Protein AF-A0A5C8MQI2-F1 (afdb_monomer)

Foldseek 3Di:
DVVVQVVPPVSVVLVVVLVVLVVVVVVCVVVVHDDDPVSVVVNVVSVVVLCVDPVSVVVVVVVVVVVVVVVVVVVVVCVVVVVVVVVVVD

Sequence (90 aa):
AYEAVRRDETAYRLFTNFRNLQMRLHEKQMTGAEILPEEIEQAQKAMALTQQNEKLAQLMTLEQRMSMVLSDIQQITMKPLEELYRSFAE

Radius of gyration: 18.3 Å; Cα contacts (8 Å, |Δi|>4): 42; chains: 1; bounding box: 58×28×35 Å

Structure (mmCIF, N/CA/C/O backbone):
data_AF-A0A5C8MQI2-F1
#
_entry.id   AF-A0A5C8MQI2-F1
#
loop_
_atom_site.group_PDB
_atom_site.id
_atom_site.type_symbol
_atom_site.label_atom_id
_atom_site.label_alt_id
_atom_site.label_comp_id
_atom_site.label_asym_id
_atom_site.label_entity_id
_atom_site.label_seq_id
_atom_site.pdbx_PDB_ins_code
_atom_site.Cartn_x
_atom_site.Cartn_y
_atom_site.Cartn_z
_atom_site.occupancy
_atom_site.B_iso_or_equiv
_atom_site.auth_seq_id
_atom_site.auth_comp_id
_atom_site.auth_asym_id
_atom_site.auth_atom_id
_atom_site.pdbx_PDB_model_num
ATOM 1 N N . ALA A 1 1 ? -9.663 -6.800 -10.867 1.00 77.25 1 ALA A N 1
ATOM 2 C CA . ALA A 1 1 ? -9.671 -6.802 -9.387 1.00 77.25 1 ALA A CA 1
ATOM 3 C C . ALA A 1 1 ? -10.316 -5.543 -8.808 1.00 77.25 1 ALA A C 1
ATOM 5 O O . ALA A 1 1 ? -11.293 -5.673 -8.086 1.00 77.25 1 ALA A O 1
ATOM 6 N N . TYR A 1 2 ? -9.860 -4.337 -9.172 1.00 79.38 2 TYR A N 1
ATOM 7 C CA . TYR A 1 2 ? -10.404 -3.086 -8.618 1.00 79.38 2 TYR A CA 1
ATOM 8 C C . TYR A 1 2 ? -11.921 -2.914 -8.829 1.00 79.38 2 TYR A C 1
ATOM 10 O O . TYR A 1 2 ? -12.649 -2.621 -7.886 1.00 79.38 2 TYR A O 1
ATOM 18 N N . GLU A 1 3 ? -12.436 -3.189 -10.033 1.00 83.88 3 GLU A N 1
ATOM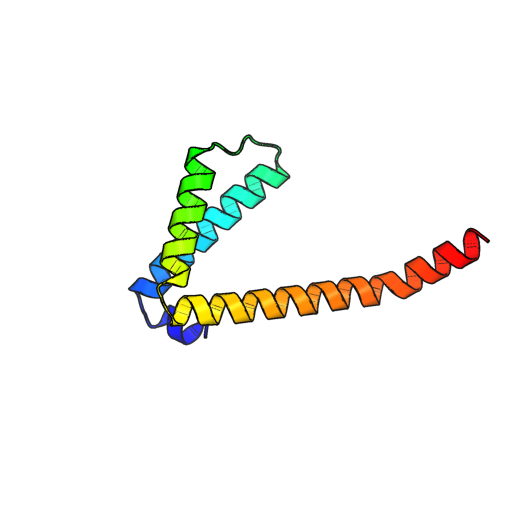 19 C CA . GLU A 1 3 ? -13.887 -3.148 -10.283 1.00 83.88 3 GLU A CA 1
ATOM 20 C C . GLU A 1 3 ? -14.679 -4.168 -9.452 1.00 83.88 3 GLU A C 1
ATOM 22 O O . GLU A 1 3 ? -15.795 -3.879 -9.031 1.00 83.88 3 GLU A O 1
ATOM 27 N N . ALA A 1 4 ? -14.108 -5.347 -9.189 1.00 81.50 4 ALA A N 1
ATOM 28 C CA . ALA A 1 4 ? -14.759 -6.392 -8.400 1.00 81.50 4 ALA A CA 1
ATOM 29 C C . ALA A 1 4 ? -14.869 -6.004 -6.917 1.00 81.50 4 ALA A C 1
ATOM 31 O O . ALA A 1 4 ? -15.869 -6.322 -6.279 1.00 81.50 4 ALA A O 1
ATOM 32 N N . VAL A 1 5 ? -13.873 -5.280 -6.398 1.00 84.56 5 VAL A N 1
ATOM 33 C CA . VAL A 1 5 ? -13.911 -4.662 -5.066 1.00 84.56 5 VAL A CA 1
ATOM 34 C C . VAL A 1 5 ? -14.909 -3.509 -5.041 1.00 84.56 5 VAL A C 1
ATOM 36 O O . VAL A 1 5 ? -15.708 -3.420 -4.125 1.00 84.56 5 VAL A O 1
ATOM 39 N N . ARG A 1 6 ? -14.924 -2.655 -6.070 1.00 83.06 6 ARG A N 1
ATOM 40 C CA . ARG A 1 6 ? -15.825 -1.495 -6.149 1.00 83.06 6 ARG A CA 1
ATOM 41 C C . ARG A 1 6 ? -17.308 -1.870 -6.261 1.00 83.06 6 ARG A C 1
ATOM 43 O O . ARG A 1 6 ? -18.156 -1.108 -5.815 1.00 83.06 6 ARG A O 1
ATOM 50 N N . ARG A 1 7 ? -17.625 -3.020 -6.862 1.00 88.81 7 ARG A N 1
ATOM 51 C CA . ARG A 1 7 ? -18.996 -3.558 -6.948 1.00 88.81 7 ARG A CA 1
ATOM 52 C C . ARG A 1 7 ? -19.469 -4.230 -5.654 1.00 88.81 7 ARG A C 1
ATOM 54 O O . ARG A 1 7 ? -20.651 -4.527 -5.535 1.00 88.81 7 ARG A O 1
ATOM 61 N N . ASP A 1 8 ? -18.567 -4.483 -4.711 1.00 88.94 8 ASP A N 1
ATOM 62 C CA . ASP A 1 8 ? -18.864 -5.066 -3.406 1.00 88.94 8 ASP A CA 1
ATOM 63 C C . ASP A 1 8 ? -18.732 -3.978 -2.339 1.00 88.94 8 ASP A C 1
ATOM 65 O O . ASP A 1 8 ? -17.634 -3.562 -1.979 1.00 88.94 8 ASP A O 1
ATOM 69 N N . GLU A 1 9 ? -19.863 -3.487 -1.840 1.00 88.62 9 GLU A N 1
ATOM 70 C CA . GLU A 1 9 ? -19.894 -2.3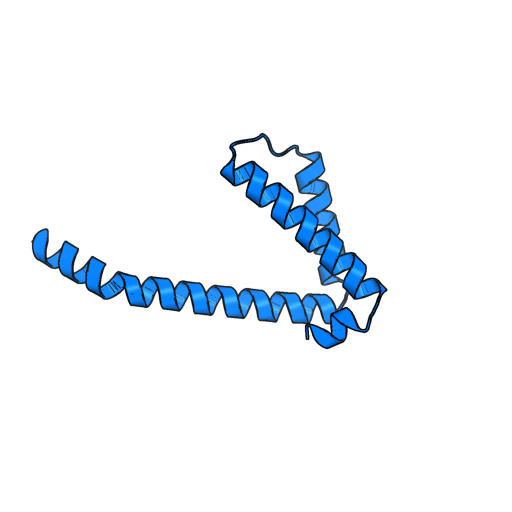43 -0.924 1.00 88.62 9 GLU A CA 1
ATOM 71 C C . GLU A 1 9 ? -19.113 -2.603 0.375 1.00 88.62 9 GLU A C 1
ATOM 73 O O . GLU A 1 9 ? -18.465 -1.703 0.917 1.00 88.62 9 GLU A O 1
ATOM 78 N N . THR A 1 10 ? -19.099 -3.853 0.846 1.00 87.94 10 THR A N 1
ATOM 79 C CA . THR A 1 10 ? -18.360 -4.237 2.054 1.00 87.94 10 THR A CA 1
ATOM 80 C C . THR A 1 10 ? -16.861 -4.247 1.784 1.00 87.94 10 THR A C 1
ATOM 82 O O . THR A 1 10 ? -16.095 -3.638 2.536 1.00 87.94 10 THR A O 1
ATOM 85 N N . ALA A 1 11 ? -16.435 -4.870 0.682 1.00 87.94 11 ALA A N 1
ATOM 86 C CA . ALA A 1 11 ? -15.032 -4.875 0.282 1.00 87.94 11 ALA A CA 1
ATOM 87 C C . ALA A 1 11 ? -14.522 -3.449 0.010 1.00 87.94 11 ALA A C 1
ATOM 89 O O . ALA A 1 11 ? -13.449 -3.073 0.476 1.00 87.94 11 ALA A O 1
ATOM 90 N N . TYR A 1 12 ? -15.313 -2.623 -0.678 1.00 89.12 12 TYR A N 1
ATOM 91 C CA . TYR A 1 12 ? -14.960 -1.241 -0.989 1.00 89.12 12 TYR A CA 1
ATOM 92 C C . TYR A 1 12 ? -14.799 -0.370 0.263 1.00 89.12 12 TYR A C 1
ATOM 94 O O . TYR A 1 12 ? -13.865 0.434 0.342 1.00 89.12 12 TYR A O 1
ATOM 102 N N . ARG A 1 13 ? -15.666 -0.543 1.270 1.00 89.88 13 ARG A N 1
ATOM 103 C CA . ARG A 1 13 ? -15.531 0.151 2.561 1.00 89.88 13 ARG A CA 1
ATOM 104 C C . ARG A 1 13 ? -14.264 -0.269 3.302 1.00 89.88 13 ARG A C 1
ATOM 106 O O . ARG A 1 13 ? -13.530 0.602 3.765 1.00 89.88 13 ARG A O 1
ATOM 113 N N . LEU A 1 14 ? -13.985 -1.572 3.385 1.00 88.81 14 LEU A N 1
ATOM 114 C CA . LEU A 1 14 ? -12.762 -2.089 4.012 1.00 88.81 14 LEU A CA 1
ATOM 115 C C . LEU A 1 14 ? -11.506 -1.557 3.310 1.00 88.81 14 LEU A C 1
ATOM 117 O O . LEU A 1 14 ? -10.615 -1.025 3.969 1.00 88.81 14 LEU A O 1
ATOM 121 N N . PHE A 1 15 ? -11.487 -1.603 1.976 1.00 87.69 15 PHE A N 1
ATOM 122 C CA . PHE A 1 15 ? -10.404 -1.060 1.158 1.00 87.69 15 PHE A CA 1
ATOM 123 C C . PHE A 1 15 ? -10.187 0.435 1.394 1.00 87.69 15 PHE A C 1
ATOM 125 O O . PHE A 1 15 ? -9.062 0.881 1.608 1.00 87.69 15 PHE A O 1
ATOM 132 N N . THR A 1 16 ? -11.265 1.222 1.385 1.00 88.44 16 THR A N 1
ATOM 133 C CA . THR A 1 16 ? -11.190 2.676 1.572 1.00 88.44 16 THR A CA 1
ATOM 134 C C . THR A 1 16 ? -10.658 3.028 2.960 1.00 88.44 16 THR A C 1
ATOM 136 O O . THR A 1 16 ? -9.803 3.905 3.087 1.00 88.44 16 THR A O 1
ATOM 139 N N . ASN A 1 17 ? -11.111 2.315 3.995 1.00 89.38 17 ASN A N 1
ATOM 140 C CA . ASN A 1 17 ? -10.625 2.494 5.362 1.00 89.38 17 ASN A CA 1
ATOM 141 C C . ASN A 1 17 ? -9.131 2.174 5.473 1.00 89.38 17 ASN A C 1
ATOM 143 O O . ASN A 1 17 ? -8.379 2.969 6.039 1.00 89.38 17 ASN A O 1
ATOM 147 N N . PHE A 1 18 ? -8.699 1.052 4.892 1.00 87.62 18 PHE A N 1
ATOM 148 C CA . PHE A 1 18 ? -7.293 0.664 4.849 1.00 87.62 18 PHE A CA 1
ATOM 149 C C . PHE A 1 18 ? -6.441 1.711 4.118 1.00 87.62 18 PHE A C 1
ATOM 151 O O . PHE A 1 18 ? -5.457 2.194 4.675 1.00 87.62 18 PHE A O 1
ATOM 158 N N . ARG A 1 19 ? -6.864 2.151 2.926 1.00 87.19 19 ARG A N 1
ATOM 159 C CA . ARG A 1 19 ? -6.175 3.187 2.140 1.00 87.19 19 ARG A CA 1
ATOM 160 C C . ARG A 1 19 ? -6.026 4.495 2.918 1.00 87.19 19 ARG A C 1
ATOM 162 O O . ARG A 1 19 ? -4.945 5.072 2.953 1.00 87.19 19 ARG A O 1
ATOM 169 N N . ASN A 1 20 ? -7.098 4.966 3.553 1.00 90.06 20 ASN A N 1
ATOM 170 C CA . ASN A 1 20 ? -7.073 6.211 4.322 1.00 90.06 20 ASN A CA 1
ATOM 171 C C . ASN A 1 20 ? -6.157 6.112 5.546 1.00 90.06 20 ASN A C 1
ATOM 173 O O . ASN A 1 20 ? -5.494 7.083 5.903 1.00 90.06 20 ASN A O 1
ATOM 177 N N . LEU A 1 21 ? -6.110 4.950 6.199 1.00 89.31 21 LEU A N 1
ATOM 178 C CA . LEU A 1 21 ? -5.175 4.701 7.290 1.00 89.31 21 LEU A CA 1
ATOM 179 C C . LEU A 1 21 ? -3.726 4.697 6.796 1.00 89.31 21 LEU A C 1
ATOM 181 O O . LEU A 1 21 ? -2.886 5.358 7.399 1.00 89.31 21 LEU A O 1
ATOM 185 N N . GLN A 1 22 ? -3.451 4.036 5.669 1.00 84.75 22 GLN A N 1
ATOM 186 C CA . GLN A 1 22 ? -2.114 4.015 5.081 1.00 84.75 22 GLN A CA 1
ATOM 187 C C . GLN A 1 22 ? -1.630 5.419 4.693 1.00 84.75 22 GLN A C 1
ATOM 189 O O . GLN A 1 22 ? -0.497 5.774 5.003 1.00 84.75 22 GLN A O 1
ATOM 194 N N . MET A 1 23 ? -2.496 6.239 4.082 1.00 89.00 23 MET A N 1
ATOM 195 C CA . MET A 1 23 ? -2.165 7.627 3.733 1.00 89.00 23 MET A CA 1
ATOM 196 C C . MET A 1 23 ? -1.836 8.465 4.970 1.00 89.00 23 MET A C 1
ATOM 198 O O . MET A 1 23 ? -0.826 9.159 4.969 1.00 89.00 23 MET A O 1
ATOM 202 N N . ARG A 1 24 ? -2.636 8.359 6.041 1.00 89.75 24 ARG A N 1
ATOM 203 C CA . ARG A 1 24 ? -2.369 9.074 7.301 1.00 89.75 24 ARG A CA 1
ATOM 204 C C . ARG A 1 24 ? -1.030 8.673 7.916 1.00 89.75 24 ARG A C 1
ATOM 206 O O . ARG A 1 24 ? -0.284 9.536 8.361 1.00 89.75 24 ARG A O 1
ATOM 213 N N . LEU A 1 25 ? -0.713 7.377 7.931 1.00 88.62 25 LEU A N 1
ATOM 214 C CA . LEU A 1 25 ? 0.570 6.890 8.445 1.00 88.62 25 LEU A CA 1
ATOM 215 C C . LEU A 1 25 ? 1.744 7.379 7.595 1.00 88.62 25 LEU A C 1
ATOM 217 O O . LEU A 1 25 ? 2.760 7.803 8.138 1.00 88.62 25 LEU A O 1
ATOM 221 N N . HIS A 1 26 ? 1.591 7.366 6.271 1.00 86.44 26 HIS A N 1
ATOM 222 C CA . HIS A 1 26 ? 2.611 7.862 5.356 1.00 86.44 26 HIS A CA 1
ATOM 223 C C . HIS A 1 26 ? 2.848 9.369 5.517 1.00 86.44 26 HIS A C 1
ATOM 225 O O . HIS A 1 26 ? 3.990 9.812 5.588 1.00 86.44 26 HIS A O 1
ATOM 231 N N . GLU A 1 27 ? 1.780 10.158 5.645 1.00 89.44 27 GLU A N 1
ATOM 232 C CA . GLU A 1 27 ? 1.861 11.594 5.917 1.00 89.44 27 GLU A CA 1
ATOM 233 C C . GLU A 1 27 ? 2.558 11.876 7.253 1.00 89.44 27 GLU A C 1
ATOM 235 O O . GLU A 1 27 ? 3.444 12.728 7.322 1.00 89.44 27 GLU A O 1
ATOM 240 N N . LYS A 1 28 ? 2.231 11.121 8.309 1.00 91.25 28 LYS A N 1
ATOM 241 C CA . LYS A 1 28 ? 2.922 11.223 9.602 1.00 91.25 28 LYS A CA 1
ATOM 242 C C . LYS A 1 28 ? 4.411 10.911 9.484 1.00 91.25 28 LYS A C 1
ATOM 244 O O . LYS A 1 28 ? 5.232 11.662 9.999 1.00 91.25 28 LYS A O 1
ATOM 249 N N . GLN A 1 29 ? 4.763 9.861 8.744 1.00 84.88 29 GLN A N 1
ATOM 250 C CA . GLN A 1 29 ? 6.156 9.502 8.495 1.00 84.88 29 GLN A CA 1
ATOM 251 C C . GLN A 1 29 ? 6.906 10.604 7.725 1.00 84.88 29 GLN A C 1
ATOM 253 O O . GLN A 1 29 ? 8.049 10.904 8.058 1.00 84.88 29 GLN A O 1
ATOM 258 N N . MET A 1 30 ? 6.264 11.241 6.739 1.00 89.56 30 MET A N 1
ATOM 259 C CA . MET A 1 30 ? 6.847 12.354 5.976 1.00 89.56 30 MET A CA 1
ATOM 260 C C . MET A 1 30 ? 6.994 13.638 6.802 1.00 89.56 30 MET A C 1
ATOM 262 O O . MET A 1 30 ? 7.975 14.361 6.654 1.00 89.56 30 MET A O 1
ATOM 266 N N . THR A 1 31 ? 6.023 13.930 7.668 1.00 92.12 31 THR A N 1
ATOM 267 C CA . THR A 1 31 ? 6.020 15.123 8.535 1.00 92.12 31 THR A CA 1
ATOM 268 C C . THR A 1 31 ? 6.862 14.949 9.801 1.00 92.12 31 THR A C 1
ATOM 270 O O . THR A 1 31 ? 7.067 15.915 10.532 1.00 92.12 31 THR A O 1
ATOM 273 N N . GLY A 1 32 ? 7.363 13.737 10.064 1.00 90.06 32 GLY A N 1
ATOM 274 C CA . GLY A 1 32 ? 8.095 13.398 11.286 1.00 90.06 32 GLY A CA 1
ATOM 275 C C . GLY A 1 32 ? 7.211 13.341 12.535 1.00 90.06 32 GLY A C 1
ATOM 276 O O . GLY A 1 32 ? 7.727 13.381 13.651 1.00 90.06 32 GLY A O 1
ATOM 277 N N . ALA A 1 33 ? 5.889 13.277 12.365 1.00 89.44 33 ALA A N 1
ATOM 278 C CA . ALA A 1 33 ? 4.946 13.162 13.465 1.00 89.44 33 ALA A CA 1
ATOM 279 C C . ALA A 1 33 ? 5.007 11.763 14.096 1.00 89.44 33 ALA A C 1
ATOM 281 O O . ALA A 1 33 ? 5.194 10.755 13.412 1.00 89.44 33 ALA A O 1
ATOM 282 N N . GLU A 1 34 ? 4.801 11.701 15.411 1.00 89.50 34 GLU A N 1
ATOM 283 C CA . GLU A 1 34 ? 4.796 10.441 16.146 1.00 89.50 34 GLU A CA 1
ATOM 284 C C . GLU A 1 34 ? 3.642 9.535 15.682 1.00 89.50 34 GLU A C 1
ATOM 286 O O . GLU A 1 34 ? 2.483 9.955 15.555 1.00 89.50 34 GLU A O 1
ATOM 291 N N . ILE A 1 35 ? 3.981 8.273 15.413 1.00 89.06 35 ILE A N 1
ATOM 292 C CA . ILE A 1 35 ? 3.020 7.216 15.111 1.00 89.06 35 ILE A CA 1
ATOM 293 C C . ILE A 1 35 ? 2.742 6.482 16.417 1.00 89.06 35 ILE A C 1
ATOM 295 O O . ILE A 1 35 ? 3.628 5.830 16.970 1.00 89.06 35 ILE A O 1
ATOM 299 N N . LEU A 1 36 ? 1.509 6.586 16.909 1.00 90.19 36 LEU A N 1
ATOM 300 C CA . LEU A 1 36 ? 1.136 5.990 18.185 1.00 90.19 36 LEU A CA 1
ATOM 301 C C . LEU A 1 36 ? 1.015 4.459 18.054 1.00 90.19 36 LEU A C 1
ATOM 303 O O . LEU A 1 36 ? 0.569 3.965 17.012 1.00 90.19 36 LEU A O 1
ATOM 307 N N . PRO A 1 37 ? 1.316 3.687 19.115 1.00 88.00 37 PRO A N 1
ATOM 308 C CA . PRO A 1 37 ? 1.152 2.230 19.111 1.00 88.00 37 PRO A CA 1
ATOM 309 C C . PRO A 1 37 ? -0.264 1.778 18.723 1.00 88.00 37 PRO A C 1
ATOM 311 O O . PRO A 1 37 ? -0.433 0.814 17.981 1.00 88.00 37 PRO A O 1
ATOM 314 N N . GLU A 1 38 ? -1.281 2.522 19.161 1.00 88.94 38 GLU A N 1
ATOM 315 C CA . GLU A 1 38 ? -2.692 2.275 18.846 1.00 88.94 38 GLU A CA 1
ATOM 316 C C . GLU A 1 38 ? -2.987 2.390 17.343 1.00 88.94 38 GLU A C 1
ATOM 318 O O . GLU A 1 38 ? -3.795 1.637 16.798 1.00 88.94 38 GLU A O 1
ATOM 323 N N . GLU A 1 39 ? -2.319 3.310 16.643 1.00 85.81 39 GLU A N 1
ATOM 324 C CA . GLU A 1 39 ? -2.486 3.494 15.198 1.00 85.81 39 GLU A CA 1
ATOM 325 C C . GLU A 1 39 ? -1.836 2.354 14.414 1.00 85.81 39 GLU A C 1
ATOM 327 O O . GLU A 1 39 ? -2.391 1.896 13.412 1.00 85.81 39 GLU A O 1
ATOM 332 N N . ILE A 1 40 ? -0.694 1.854 14.897 1.00 87.00 40 ILE A N 1
ATOM 333 C CA . ILE A 1 40 ? -0.059 0.654 14.344 1.00 87.00 40 ILE A CA 1
ATOM 334 C C . ILE A 1 40 ? -0.960 -0.563 14.557 1.00 87.00 40 ILE A C 1
ATOM 336 O O . ILE A 1 40 ? -1.176 -1.336 13.622 1.00 87.00 40 ILE A O 1
ATOM 340 N N . GLU A 1 41 ? -1.542 -0.719 15.745 1.00 90.81 41 GLU A N 1
ATOM 341 C CA . GLU A 1 41 ? -2.467 -1.817 16.034 1.00 90.81 41 GLU A CA 1
ATOM 342 C C . GLU A 1 41 ? -3.719 -1.751 15.141 1.00 90.81 41 GLU A C 1
ATOM 344 O O . GLU A 1 41 ? -4.145 -2.760 14.569 1.00 90.81 41 GLU A O 1
ATOM 349 N N . GLN A 1 42 ? -4.286 -0.555 14.949 1.00 88.50 42 GLN A N 1
ATOM 350 C CA . GLN A 1 42 ? -5.390 -0.342 14.010 1.00 88.50 42 GLN A CA 1
ATOM 351 C C . GLN A 1 42 ? -4.996 -0.706 12.575 1.00 88.50 42 GLN A C 1
ATOM 353 O O . GLN A 1 42 ? -5.798 -1.311 11.860 1.00 88.50 42 GLN A O 1
ATOM 358 N N . ALA A 1 43 ? -3.770 -0.388 12.154 1.00 86.94 43 ALA A N 1
ATOM 359 C CA . ALA A 1 43 ? -3.270 -0.724 10.823 1.00 86.94 43 ALA A CA 1
ATOM 360 C C . ALA A 1 43 ? -3.116 -2.226 10.621 1.00 86.94 43 ALA A C 1
ATOM 362 O O . ALA A 1 43 ? -3.574 -2.755 9.606 1.00 86.94 43 ALA A O 1
ATOM 363 N N . GLN A 1 44 ? -2.568 -2.925 11.611 1.00 87.69 44 GLN A N 1
ATOM 364 C CA . GLN A 1 44 ? -2.463 -4.380 11.592 1.00 87.69 44 GLN A CA 1
ATOM 365 C C . GLN A 1 44 ? -3.844 -5.042 11.529 1.00 87.69 44 GLN A C 1
ATOM 367 O O . GLN A 1 44 ? -4.066 -5.934 10.709 1.00 87.69 44 GLN A O 1
ATOM 372 N N . LYS A 1 45 ? -4.810 -4.563 12.323 1.00 90.62 45 LYS A N 1
ATOM 373 C CA . LYS A 1 45 ? -6.198 -5.054 12.284 1.00 90.62 45 LYS A CA 1
ATOM 374 C C . LYS A 1 45 ? -6.857 -4.808 10.927 1.00 90.62 45 LYS A C 1
ATOM 376 O O . LYS A 1 45 ? -7.459 -5.722 10.365 1.00 90.62 45 LYS A O 1
ATOM 381 N N . ALA A 1 46 ? -6.729 -3.602 10.374 1.00 87.44 46 ALA A N 1
ATOM 382 C CA . ALA A 1 46 ? -7.283 -3.267 9.063 1.00 87.44 46 ALA A CA 1
ATOM 383 C C . ALA A 1 46 ? -6.670 -4.128 7.946 1.00 87.44 46 ALA A C 1
ATOM 385 O O . ALA A 1 46 ? -7.386 -4.596 7.057 1.00 87.44 46 ALA A O 1
ATOM 386 N N . MET A 1 47 ? -5.365 -4.391 8.020 1.00 85.50 47 MET A N 1
ATOM 387 C CA . MET A 1 47 ? -4.662 -5.274 7.094 1.00 85.50 47 MET A CA 1
ATOM 388 C C . MET A 1 47 ? -5.169 -6.719 7.198 1.00 85.50 47 MET A C 1
ATOM 390 O O . MET A 1 47 ? -5.497 -7.321 6.178 1.00 85.50 47 MET A O 1
ATOM 394 N N . ALA A 1 48 ? -5.326 -7.252 8.413 1.00 89.31 48 ALA A N 1
ATOM 395 C CA . ALA A 1 48 ? -5.852 -8.599 8.634 1.00 89.31 48 ALA A CA 1
ATOM 396 C C . ALA A 1 48 ? -7.290 -8.767 8.109 1.00 89.31 48 ALA A C 1
ATOM 398 O O . ALA A 1 48 ? -7.618 -9.789 7.508 1.00 89.31 48 ALA A O 1
ATOM 399 N N . LEU A 1 49 ? -8.150 -7.760 8.292 1.00 87.75 49 LEU A N 1
ATOM 400 C CA . LEU A 1 49 ? -9.517 -7.761 7.752 1.00 87.75 49 LEU A CA 1
ATOM 401 C C . LEU A 1 49 ? -9.536 -7.702 6.220 1.00 87.75 49 LEU A C 1
ATOM 403 O O . LEU A 1 49 ? -10.365 -8.344 5.579 1.00 87.75 49 LEU A O 1
ATOM 407 N N . THR A 1 50 ? -8.606 -6.952 5.632 1.00 85.75 50 THR A N 1
ATOM 408 C CA . THR A 1 50 ? -8.458 -6.838 4.176 1.00 85.75 50 THR A CA 1
ATOM 409 C C . THR A 1 50 ? -7.976 -8.160 3.572 1.00 85.75 50 THR A C 1
ATOM 411 O O . THR A 1 50 ? -8.499 -8.584 2.548 1.00 85.75 50 THR A O 1
ATOM 414 N N . GLN A 1 51 ? -7.051 -8.864 4.234 1.00 85.12 51 GLN A N 1
ATOM 415 C CA . GLN A 1 51 ? -6.568 -10.178 3.789 1.00 85.12 51 GLN A CA 1
ATOM 416 C C . GLN A 1 51 ? -7.624 -11.288 3.876 1.00 85.12 51 GLN A C 1
ATOM 418 O O . GLN A 1 51 ? -7.600 -12.207 3.063 1.00 85.12 51 GLN A O 1
ATOM 423 N N . GLN A 1 52 ? -8.562 -11.206 4.823 1.00 88.75 52 GLN A N 1
ATOM 424 C CA . GLN A 1 52 ? -9.654 -12.182 4.942 1.00 88.75 52 GLN A CA 1
ATOM 425 C C . GLN A 1 52 ? -10.659 -12.114 3.782 1.00 88.75 52 GLN A C 1
ATOM 427 O O . GLN A 1 52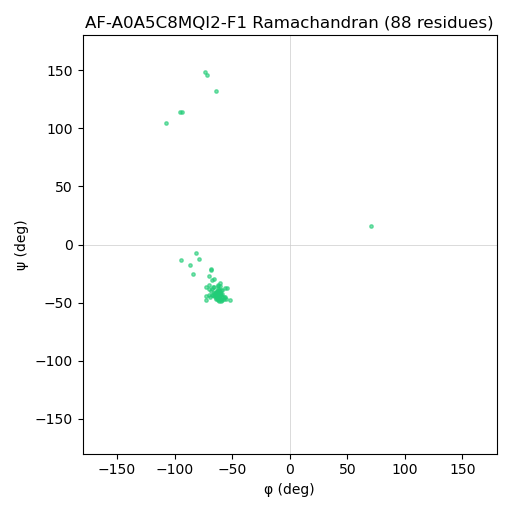 ? -11.378 -13.079 3.537 1.00 88.75 52 GLN A O 1
ATOM 432 N N . ASN A 1 53 ? -10.728 -10.993 3.059 1.00 88.75 53 ASN A N 1
ATOM 433 C CA . ASN A 1 53 ? -11.589 -10.865 1.891 1.00 88.75 53 ASN A CA 1
ATOM 434 C C . ASN A 1 53 ? -10.804 -11.209 0.618 1.00 88.75 53 ASN A C 1
ATOM 436 O O . ASN A 1 53 ? -9.914 -10.466 0.211 1.00 88.75 53 ASN A O 1
ATOM 440 N N . GLU A 1 54 ? -11.170 -12.298 -0.058 1.00 88.19 54 GLU A N 1
ATOM 441 C CA . GLU A 1 54 ? -10.447 -12.794 -1.239 1.00 88.19 54 GLU A CA 1
ATOM 442 C C . GLU A 1 54 ? -10.304 -11.754 -2.363 1.00 88.19 54 GLU A C 1
ATOM 444 O O . GLU A 1 54 ? -9.255 -11.669 -3.003 1.00 88.19 54 GLU A O 1
ATOM 449 N N . LYS A 1 55 ? -11.328 -10.919 -2.595 1.00 88.50 55 LYS A N 1
ATOM 450 C CA . LYS A 1 55 ? -11.286 -9.880 -3.641 1.00 88.50 55 LYS A CA 1
ATOM 451 C C . LYS A 1 55 ? -10.264 -8.797 -3.303 1.00 88.50 55 LYS A C 1
ATOM 453 O O . LYS A 1 55 ? -9.582 -8.290 -4.194 1.00 88.50 55 LYS A O 1
ATOM 458 N N . LEU A 1 56 ? -10.171 -8.444 -2.022 1.00 87.44 56 LEU A N 1
ATOM 459 C CA . LEU A 1 56 ? -9.201 -7.478 -1.519 1.00 87.44 56 LEU A CA 1
ATOM 460 C C . LEU A 1 56 ? -7.792 -8.059 -1.508 1.00 87.44 56 LEU A C 1
ATOM 462 O O . LEU A 1 56 ? -6.879 -7.397 -1.988 1.00 87.44 56 LEU A O 1
ATOM 466 N N . ALA A 1 57 ? -7.623 -9.301 -1.055 1.00 88.25 57 ALA A N 1
ATOM 467 C CA . ALA A 1 57 ? -6.344 -9.998 -1.101 1.00 88.25 57 ALA A CA 1
ATOM 468 C C . ALA A 1 57 ? -5.787 -10.043 -2.535 1.00 88.25 57 ALA A C 1
ATOM 470 O O . ALA A 1 57 ? -4.644 -9.653 -2.767 1.00 88.25 57 ALA A O 1
ATOM 471 N N . GLN A 1 58 ? -6.621 -10.403 -3.520 1.00 89.56 58 GLN A N 1
ATOM 472 C CA . GLN A 1 58 ? -6.239 -10.374 -4.936 1.00 89.56 58 GLN A CA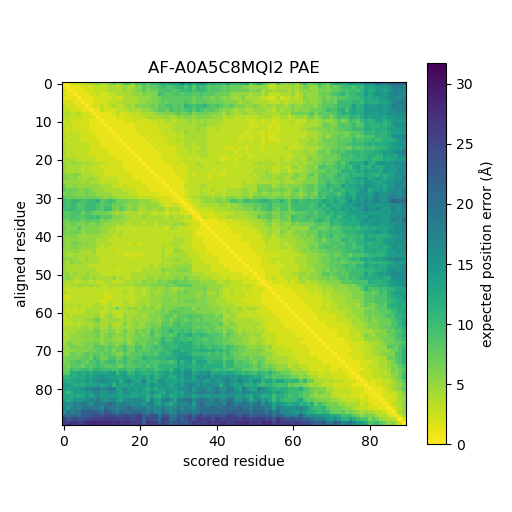 1
ATOM 473 C C . GLN A 1 58 ? -5.854 -8.971 -5.419 1.00 89.56 58 GLN A C 1
ATOM 475 O O . GLN A 1 58 ? -4.885 -8.824 -6.165 1.00 89.56 58 GLN A O 1
ATOM 480 N N . LEU A 1 59 ? -6.600 -7.935 -5.017 1.00 88.06 59 LEU A N 1
ATOM 481 C CA . LEU A 1 59 ? -6.266 -6.553 -5.362 1.00 88.06 59 LEU A CA 1
ATOM 482 C C . LEU A 1 59 ? -4.905 -6.148 -4.777 1.00 88.06 59 LEU A C 1
ATOM 484 O O . LEU A 1 59 ? -4.075 -5.617 -5.510 1.00 88.06 59 LEU A O 1
ATOM 488 N N . MET A 1 60 ? -4.650 -6.461 -3.506 1.00 85.69 60 MET A N 1
ATOM 489 C CA . MET A 1 60 ? -3.387 -6.143 -2.837 1.00 85.69 60 MET A CA 1
ATOM 490 C C . MET A 1 60 ? -2.192 -6.854 -3.475 1.00 85.69 60 MET A C 1
ATOM 492 O O . MET A 1 60 ? -1.154 -6.233 -3.682 1.00 85.69 60 MET A O 1
ATOM 496 N N . THR A 1 61 ? -2.323 -8.133 -3.839 1.00 87.81 61 THR A N 1
ATOM 497 C CA . THR A 1 61 ? -1.247 -8.859 -4.534 1.00 87.81 61 THR A CA 1
ATOM 498 C C . THR A 1 61 ? -0.919 -8.223 -5.884 1.00 87.81 61 THR A C 1
ATOM 500 O O . THR A 1 61 ? 0.252 -8.106 -6.249 1.00 87.81 61 THR A O 1
ATOM 503 N N . LEU A 1 62 ? -1.940 -7.788 -6.631 1.00 88.69 62 LEU A N 1
ATOM 504 C CA . LEU A 1 62 ? -1.737 -7.094 -7.903 1.00 88.69 62 LEU A CA 1
ATOM 505 C C . LEU A 1 62 ? -1.053 -5.737 -7.705 1.00 88.69 62 LEU A C 1
ATOM 507 O O . LEU A 1 62 ? -0.132 -5.419 -8.457 1.00 88.69 62 LEU A O 1
ATOM 511 N N . GLU A 1 63 ? -1.447 -4.970 -6.686 1.00 85.00 63 GLU A N 1
ATOM 512 C CA . GLU A 1 63 ? -0.791 -3.703 -6.346 1.00 85.00 63 GLU A CA 1
ATOM 513 C C . GLU A 1 63 ? 0.667 -3.901 -5.920 1.00 85.00 63 GLU A C 1
ATOM 515 O O . GLU A 1 63 ? 1.545 -3.206 -6.427 1.00 85.00 63 GLU A O 1
ATOM 520 N N . GLN A 1 64 ? 0.961 -4.886 -5.067 1.00 86.56 64 GLN A N 1
ATOM 521 C CA . GLN A 1 64 ? 2.334 -5.206 -4.670 1.00 86.56 64 GLN A CA 1
ATOM 522 C C . GLN A 1 64 ? 3.189 -5.567 -5.889 1.00 86.56 64 GLN A C 1
ATOM 524 O O . GLN A 1 64 ? 4.321 -5.103 -6.018 1.00 86.56 64 GLN A O 1
ATOM 529 N N . ARG A 1 65 ? 2.646 -6.366 -6.816 1.00 89.50 65 ARG A N 1
ATOM 530 C CA . ARG A 1 65 ? 3.345 -6.726 -8.054 1.00 89.50 65 ARG A CA 1
ATOM 531 C C . ARG A 1 65 ? 3.641 -5.507 -8.915 1.00 89.50 65 ARG A C 1
ATOM 533 O O . ARG A 1 65 ? 4.739 -5.398 -9.447 1.00 89.50 65 ARG A O 1
ATOM 540 N N . MET A 1 66 ? 2.687 -4.588 -9.020 1.00 87.25 66 MET A N 1
ATOM 5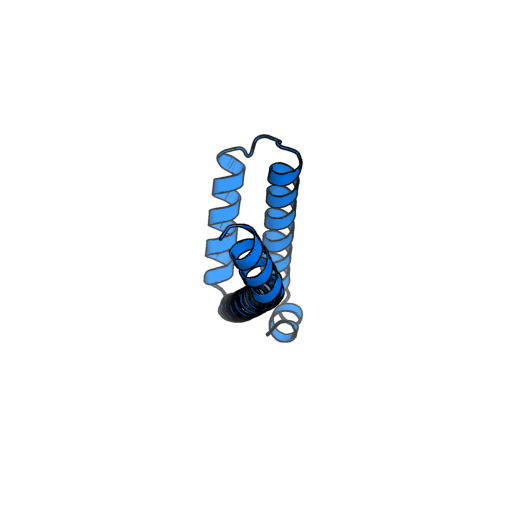41 C CA . MET A 1 66 ? 2.887 -3.329 -9.727 1.00 87.25 66 MET A CA 1
ATOM 542 C C . MET A 1 66 ? 3.957 -2.466 -9.048 1.00 87.25 66 MET A C 1
ATOM 544 O O . MET A 1 66 ? 4.818 -1.932 -9.737 1.00 87.25 66 MET A O 1
ATOM 548 N N . SER A 1 67 ? 3.960 -2.388 -7.713 1.00 83.94 67 SER A N 1
ATOM 549 C CA . SER A 1 67 ? 4.999 -1.681 -6.957 1.00 83.94 67 SER A CA 1
ATOM 550 C C . SER A 1 67 ? 6.389 -2.259 -7.217 1.00 83.94 67 SER A C 1
ATOM 552 O O . SER A 1 67 ? 7.317 -1.490 -7.430 1.00 83.94 67 SER A O 1
ATOM 554 N N . MET A 1 68 ? 6.535 -3.589 -7.243 1.00 89.38 68 MET A N 1
ATOM 555 C CA . MET A 1 68 ? 7.816 -4.235 -7.557 1.00 89.38 68 MET A CA 1
ATOM 556 C C . MET A 1 68 ? 8.293 -3.875 -8.966 1.00 89.38 68 MET A C 1
ATOM 558 O O . MET A 1 68 ? 9.432 -3.461 -9.134 1.00 89.38 68 MET A O 1
ATOM 562 N N . VAL A 1 69 ? 7.403 -3.930 -9.962 1.00 92.31 69 VAL A N 1
ATOM 563 C CA . VAL A 1 69 ? 7.742 -3.537 -11.340 1.00 92.31 69 VAL A CA 1
ATOM 564 C C . VAL A 1 69 ? 8.167 -2.067 -11.414 1.00 92.31 69 VAL A C 1
ATOM 566 O O . VAL A 1 69 ? 9.122 -1.740 -12.113 1.00 92.31 69 VAL A O 1
ATOM 569 N N . LEU A 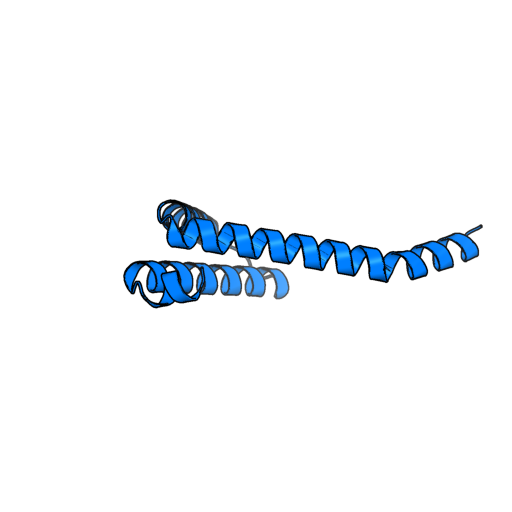1 70 ? 7.494 -1.170 -10.688 1.00 84.88 70 LEU A N 1
ATOM 570 C CA . LEU A 1 70 ? 7.884 0.242 -10.628 1.00 84.88 70 LEU A CA 1
ATOM 571 C C . LEU A 1 70 ? 9.260 0.433 -9.977 1.00 84.88 70 LEU A C 1
ATOM 573 O O . LEU A 1 70 ? 10.055 1.227 -10.479 1.00 84.88 70 LEU A O 1
ATO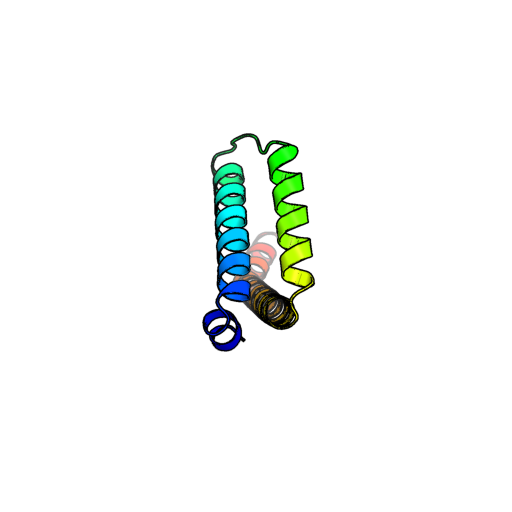M 577 N N . SER A 1 71 ? 9.560 -0.301 -8.903 1.00 86.81 71 SER A N 1
ATOM 578 C CA . SER A 1 71 ? 10.883 -0.292 -8.269 1.00 86.81 71 SER A CA 1
ATOM 579 C C . SER A 1 71 ? 11.972 -0.816 -9.206 1.00 86.81 71 SER A C 1
ATOM 581 O O . SER A 1 71 ? 13.027 -0.193 -9.315 1.00 86.81 71 SER A O 1
ATOM 583 N N . ASP A 1 72 ? 11.704 -1.894 -9.945 1.00 91.31 72 ASP A N 1
ATOM 584 C CA . ASP A 1 72 ? 12.636 -2.436 -10.937 1.00 91.31 72 ASP A CA 1
ATOM 585 C C . ASP A 1 72 ? 12.918 -1.412 -12.044 1.00 91.31 72 ASP A C 1
ATOM 587 O O . ASP A 1 72 ? 14.068 -1.212 -12.438 1.00 91.31 72 ASP A O 1
ATOM 591 N N . ILE A 1 73 ? 11.882 -0.710 -12.517 1.00 91.44 73 ILE A N 1
ATOM 592 C CA . ILE A 1 73 ? 12.032 0.372 -13.498 1.00 91.44 73 ILE A CA 1
ATOM 593 C C . ILE A 1 73 ? 12.901 1.493 -12.923 1.00 91.44 73 ILE A C 1
ATOM 595 O O . ILE A 1 73 ? 13.847 1.912 -13.587 1.00 91.44 73 ILE A O 1
ATOM 599 N N . GLN A 1 74 ? 12.633 1.955 -11.697 1.00 85.69 74 GLN A N 1
ATOM 600 C CA . GLN A 1 74 ? 13.451 2.983 -11.043 1.00 85.69 74 GLN A CA 1
ATOM 601 C C . GLN A 1 74 ? 14.920 2.558 -10.958 1.00 85.69 74 GLN A C 1
ATOM 603 O O . GLN A 1 74 ? 15.810 3.330 -11.321 1.00 85.69 74 GLN A O 1
ATOM 608 N N . GLN A 1 75 ? 15.181 1.311 -10.567 1.00 88.31 75 GLN A N 1
ATOM 609 C CA . GLN A 1 75 ? 16.536 0.777 -10.510 1.00 88.31 75 GLN A CA 1
ATOM 610 C C . GLN A 1 75 ? 17.193 0.760 -11.896 1.00 88.31 75 GLN A C 1
ATOM 612 O O . GLN A 1 75 ? 18.313 1.240 -12.048 1.00 88.31 75 GLN A O 1
ATOM 617 N N . ILE A 1 76 ? 16.499 0.265 -12.926 1.00 91.88 76 ILE A N 1
ATOM 618 C CA . ILE A 1 76 ? 17.007 0.258 -14.306 1.00 91.88 76 ILE A CA 1
ATOM 619 C C . ILE A 1 76 ? 17.317 1.680 -14.785 1.00 91.88 76 ILE A C 1
ATOM 621 O O . ILE A 1 76 ? 18.336 1.883 -15.436 1.00 91.88 76 ILE A O 1
ATOM 625 N N . THR A 1 77 ? 16.490 2.670 -14.440 1.00 86.94 77 THR A N 1
ATOM 626 C CA . THR A 1 77 ? 16.737 4.069 -14.824 1.00 86.94 77 THR A CA 1
ATOM 627 C C . THR A 1 77 ? 17.925 4.702 -14.100 1.00 86.94 77 THR A C 1
ATOM 629 O O . THR A 1 77 ? 18.558 5.595 -14.656 1.00 86.94 77 THR A O 1
ATOM 632 N N . MET A 1 78 ? 18.254 4.235 -12.892 1.00 88.25 78 MET A N 1
ATOM 633 C CA . MET A 1 78 ? 19.389 4.728 -12.102 1.00 88.25 78 MET A CA 1
ATOM 634 C C . MET A 1 78 ? 20.714 4.057 -12.487 1.00 88.25 78 MET A C 1
ATOM 636 O O . MET A 1 78 ? 21.760 4.685 -12.352 1.00 88.25 78 MET A O 1
ATOM 640 N N . LYS A 1 79 ? 20.683 2.831 -13.034 1.00 86.81 79 LYS A N 1
ATOM 641 C CA . LYS A 1 79 ? 21.885 2.076 -13.442 1.00 86.81 79 LYS A CA 1
ATOM 642 C C . LYS A 1 79 ? 22.852 2.852 -14.351 1.00 86.81 79 LYS A C 1
ATOM 644 O O . LYS A 1 79 ? 24.036 2.859 -14.032 1.00 86.81 79 LYS A O 1
ATOM 649 N N . PRO A 1 80 ? 22.416 3.541 -15.427 1.00 86.81 80 PRO A N 1
ATOM 650 C CA . PRO A 1 80 ? 23.337 4.318 -16.257 1.00 86.81 80 PRO A CA 1
ATOM 651 C C . PRO A 1 80 ? 24.033 5.431 -15.474 1.00 86.81 80 PRO A C 1
ATOM 653 O O . PRO A 1 80 ? 25.198 5.722 -15.715 1.00 86.81 80 PRO A O 1
ATOM 656 N N . LEU A 1 81 ? 23.326 6.049 -14.524 1.00 83.31 81 LEU A N 1
ATOM 657 C CA . LEU A 1 81 ? 23.886 7.083 -13.663 1.00 83.31 81 LEU A CA 1
ATOM 658 C C . LEU A 1 81 ? 24.912 6.479 -12.694 1.00 83.31 81 LEU A C 1
ATOM 660 O O . LEU A 1 81 ? 26.003 7.020 -12.554 1.00 83.31 81 LEU A O 1
ATOM 664 N N . GLU A 1 82 ? 24.585 5.345 -12.065 1.00 82.88 82 GLU A N 1
ATOM 665 C CA . GLU A 1 82 ? 25.496 4.599 -11.186 1.00 82.88 82 GLU A CA 1
ATOM 666 C C . GLU A 1 82 ? 26.773 4.170 -11.916 1.00 82.88 82 GLU A C 1
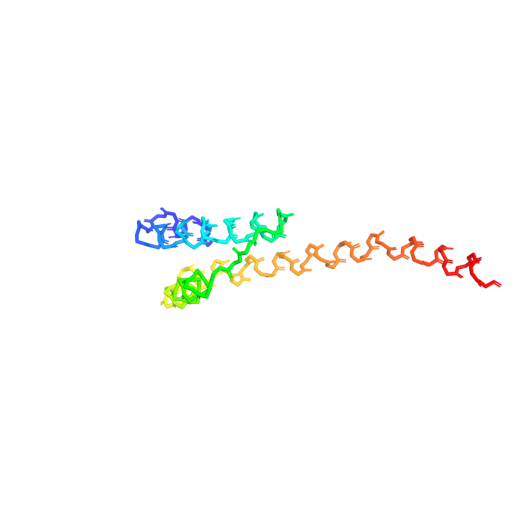ATOM 668 O O . GLU A 1 82 ? 27.865 4.358 -11.386 1.00 82.88 82 GLU A O 1
ATOM 673 N N . GLU A 1 83 ? 26.660 3.636 -13.135 1.00 87.00 83 GLU A N 1
ATOM 674 C CA . GLU A 1 83 ? 27.803 3.255 -13.976 1.00 87.00 83 GLU A CA 1
ATOM 675 C C . GLU A 1 83 ? 28.680 4.465 -14.319 1.00 87.00 83 GLU A C 1
ATOM 677 O O . GLU A 1 83 ? 29.906 4.391 -14.231 1.00 87.00 83 GLU A O 1
ATOM 682 N N . LEU A 1 84 ? 28.057 5.600 -14.637 1.00 85.31 84 LEU A N 1
ATOM 683 C CA . LEU A 1 84 ? 28.751 6.840 -14.968 1.00 85.31 84 LEU A CA 1
ATOM 684 C C . LEU A 1 84 ? 29.475 7.420 -13.737 1.00 85.31 84 LEU A C 1
ATOM 686 O O . LEU A 1 84 ? 30.651 7.766 -13.827 1.00 85.31 84 LEU A O 1
ATOM 690 N N . TYR A 1 85 ? 28.842 7.428 -12.559 1.00 84.44 85 TYR A N 1
ATOM 691 C CA . TYR A 1 85 ? 29.504 7.785 -11.297 1.00 84.44 85 TYR A CA 1
ATOM 692 C C . TYR A 1 85 ? 30.642 6.828 -10.931 1.00 84.44 85 TYR A C 1
ATOM 694 O O . TYR A 1 85 ? 31.681 7.280 -10.456 1.00 84.44 85 TYR A O 1
ATOM 702 N N . ARG A 1 86 ? 30.480 5.523 -11.177 1.00 81.88 86 ARG A N 1
ATOM 703 C CA . ARG A 1 86 ? 31.529 4.523 -10.942 1.00 81.88 86 ARG A CA 1
ATOM 704 C C . ARG A 1 86 ? 32.744 4.770 -11.835 1.00 81.88 86 ARG A C 1
ATOM 706 O O . ARG A 1 86 ? 33.859 4.721 -11.339 1.00 81.88 86 ARG A O 1
ATOM 713 N N . SER A 1 87 ? 32.518 5.127 -13.101 1.00 79.06 87 SER A N 1
ATOM 714 C CA . SER A 1 87 ? 33.585 5.480 -14.048 1.00 79.06 87 SER A CA 1
ATOM 715 C C . SER A 1 87 ? 34.319 6.788 -13.722 1.00 79.06 87 SER A C 1
ATOM 717 O O . SER A 1 87 ? 35.437 6.975 -14.179 1.00 79.06 87 SER A O 1
ATOM 719 N N . PHE A 1 88 ? 33.706 7.695 -12.949 1.00 73.81 88 PHE A N 1
ATOM 720 C CA . PHE A 1 88 ? 34.361 8.915 -12.458 1.00 73.81 88 PHE A CA 1
ATOM 721 C C . PHE A 1 88 ? 35.127 8.717 -11.143 1.00 73.81 88 PHE A C 1
ATOM 723 O O . PHE A 1 88 ? 35.915 9.584 -10.769 1.00 73.81 88 PHE A O 1
ATOM 730 N N . ALA A 1 89 ? 34.837 7.641 -10.409 1.00 68.81 89 ALA A N 1
ATOM 731 C CA . ALA A 1 89 ? 35.459 7.331 -9.124 1.00 68.81 89 ALA A CA 1
ATOM 732 C C . ALA A 1 89 ? 36.675 6.387 -9.245 1.00 68.81 89 ALA A C 1
ATOM 734 O O . ALA A 1 89 ? 37.416 6.255 -8.270 1.00 68.81 89 ALA A O 1
ATOM 735 N N . GLU A 1 90 ? 36.865 5.750 -10.407 1.00 53.62 90 GLU A N 1
ATOM 736 C CA . GLU A 1 90 ? 38.095 5.050 -10.828 1.00 53.62 90 GLU A CA 1
ATOM 737 C C . GLU A 1 90 ? 39.030 5.985 -11.607 1.00 53.62 90 GLU A C 1
ATOM 739 O O . GLU A 1 90 ? 40.262 5.851 -11.423 1.00 53.62 90 GLU A O 1
#

Secondary structure (DSSP, 8-state):
-HHHHHT-HHHHHHHHHHHHHHHHHHHHHHHT----HHHHHHHHHHHHHHHHSHHHHHHHHHHHHHHHHHHHHHHHHHHHHHHHHHHHH-

Nearest PDB structures (fo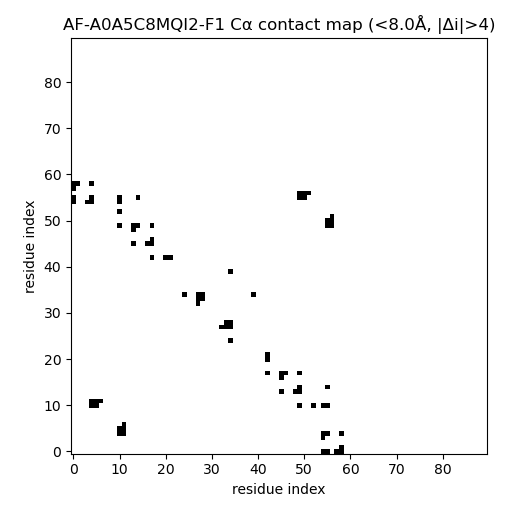ldseek):
  2oeq-assembly1_B  TM=8.907E-01  e=4.768E-09  Geobacillus stearothermophilus
  2iaz-assembly1_B  TM=7.956E-01  e=8.412E-03  Streptococcus pneumoniae TIGR4
  2iaz-assembly1_D  TM=7.911E-01  e=9.693E-03  Streptococcus pneumoniae TIGR4
  6c48-assembly1_A  TM=6.056E-01  e=4.608E+00  Homo sapiens

Solvent-accessible surface area (backbone atoms only — not comparable to full-atom values): 4982 Å² total; per-residue (Å²): 88,67,67,64,24,64,74,32,68,67,54,34,51,50,51,51,53,40,52,54,51,52,51,52,53,50,50,28,63,74,71,67,46,88,81,51,71,69,57,54,52,51,48,52,52,42,50,54,58,39,54,72,36,65,55,49,35,54,35,51,54,52,50,52,52,50,50,51,53,52,51,52,49,53,49,60,69,44,45,65,54,53,53,53,54,52,66,72,74,108

pLDDT: mean 86.68, std 5.08, range [53.62, 92.31]

Mean predicted aligned error: 6.97 Å